Protein AF-W1VMH7-F1 (afdb_monomer_lite)

Organism: NCBI:txid1403939

Radius of gyration: 24.4 Å; chains: 1; bounding box: 58×30×91 Å

Sequence (170 aa):
MSQHSVSGNLIGDSINATEQCMMPISVDASPDQWPAGVPALAHVPGSAPAPTTLAELTTMAVGGPVGEYVEATSESELIDAVRQADEAGRPLLVVGGGSNILAADAGFDGLVLRDARQEVSLLADDRCGGVEISATAGTTWDDLVRQAVACEWGGFETLSGIPGTVGAAP

InterPro domains:
  IPR003170 UDP-N-acetylenolpyruvoylglucosamine reductase [MF_00037] (1-170)
  IPR003170 UDP-N-acetylenolpyruvoylglucosamine reductase [PTHR21071] (52-170)
  IPR006094 FAD linked oxidase, N-terminal [PF01565] (69-170)
  IPR016166 FAD-binding domain, PCMH-type [PS51387] (62-170)
  IPR016167 FAD-binding, type PCMH, subdomain 1 [G3DSA:3.30.43.10] (50-116)
  IPR016169 FAD-binding, type PCMH, subdomain 2 [G3DSA:3.30.465.10] (122-170)
  IPR036318 FAD-binding, type PCMH-like superfamily [SSF56176] (54-170)

Structure (mmCIF, N/CA/C/O backbone):
data_AF-W1VMH7-F1
#
_entry.id   AF-W1VMH7-F1
#
loop_
_atom_site.group_PDB
_atom_site.id
_atom_site.type_symbol
_atom_site.label_atom_id
_atom_site.label_alt_id
_atom_site.label_comp_id
_atom_site.label_asym_id
_atom_site.label_entity_id
_atom_site.label_seq_id
_atom_site.pdbx_PDB_ins_code
_atom_site.Cartn_x
_atom_site.Cartn_y
_atom_site.Cartn_z
_atom_site.occupancy
_atom_site.B_iso_or_equiv
_atom_site.auth_seq_id
_atom_site.auth_comp_id
_atom_site.auth_asym_id
_atom_site.auth_atom_id
_atom_site.pdbx_PDB_model_num
ATOM 1 N N . MET A 1 1 ? 43.205 8.395 -70.819 1.00 42.94 1 MET A N 1
ATOM 2 C CA . MET A 1 1 ? 42.891 9.246 -69.654 1.00 42.94 1 MET A CA 1
ATOM 3 C C . MET A 1 1 ? 41.403 9.540 -69.663 1.00 42.94 1 MET A C 1
ATOM 5 O O . MET A 1 1 ? 40.979 10.315 -70.501 1.00 42.94 1 MET A O 1
ATOM 9 N N . SER A 1 2 ? 40.629 8.867 -68.814 1.00 36.97 2 SER A N 1
ATOM 10 C CA . SER A 1 2 ? 39.436 9.410 -68.144 1.00 36.97 2 SER A CA 1
ATOM 11 C C . SER A 1 2 ? 38.860 8.274 -67.296 1.00 36.97 2 SER A C 1
ATOM 13 O O . SER A 1 2 ? 38.280 7.334 -67.834 1.00 36.97 2 SER A O 1
ATOM 15 N N . GLN A 1 3 ? 39.132 8.290 -65.990 1.00 39.94 3 GLN A N 1
ATOM 16 C CA . GLN A 1 3 ? 38.468 7.399 -65.042 1.00 39.94 3 GLN A CA 1
ATOM 17 C C . GLN A 1 3 ? 37.218 8.119 -64.534 1.00 39.94 3 GLN A C 1
ATOM 19 O O . GLN A 1 3 ? 37.307 9.223 -64.002 1.00 39.94 3 GLN A O 1
ATOM 24 N N . HIS A 1 4 ? 36.060 7.492 -64.731 1.00 41.69 4 HIS A N 1
ATOM 25 C CA . HIS A 1 4 ? 34.832 7.803 -64.011 1.00 41.69 4 HIS A CA 1
ATOM 26 C C . HIS A 1 4 ? 35.008 7.369 -62.553 1.00 41.69 4 HIS A C 1
ATOM 28 O O . HIS A 1 4 ? 35.142 6.178 -62.284 1.00 41.69 4 HIS A O 1
ATOM 34 N N . SER A 1 5 ? 34.985 8.323 -61.625 1.00 38.38 5 SER A N 1
ATOM 35 C CA . SER A 1 5 ? 34.771 8.053 -60.205 1.00 38.38 5 SER A CA 1
ATOM 36 C C . SER A 1 5 ? 33.416 8.636 -59.828 1.00 38.38 5 SER A C 1
ATOM 38 O O . SER A 1 5 ? 33.255 9.852 -59.739 1.00 38.38 5 SER A O 1
ATOM 40 N N . VAL A 1 6 ? 32.422 7.762 -59.679 1.00 44.19 6 VAL A N 1
ATOM 41 C CA . VAL A 1 6 ? 31.152 8.088 -59.028 1.00 44.19 6 VAL A CA 1
ATOM 42 C C . VAL A 1 6 ? 31.371 7.805 -57.547 1.00 44.19 6 VAL A C 1
ATOM 44 O O . VAL A 1 6 ? 31.312 6.658 -57.111 1.00 44.19 6 VAL A O 1
ATOM 47 N N . SER A 1 7 ? 31.708 8.847 -56.789 1.00 42.31 7 SER A N 1
ATOM 48 C CA . SER A 1 7 ? 31.820 8.760 -55.335 1.00 42.31 7 SER A CA 1
ATOM 49 C C . SER A 1 7 ? 30.410 8.745 -54.751 1.00 42.31 7 SER A C 1
ATOM 51 O O . SER A 1 7 ? 29.661 9.710 -54.899 1.00 42.31 7 SER A O 1
ATOM 53 N N . GLY A 1 8 ? 30.039 7.615 -54.150 1.00 41.06 8 GLY A N 1
ATOM 54 C CA . GLY A 1 8 ? 28.757 7.410 -53.487 1.00 41.06 8 GLY A CA 1
ATOM 55 C C . GLY A 1 8 ? 28.566 8.380 -52.324 1.00 41.06 8 GLY A C 1
ATOM 56 O O . GLY A 1 8 ? 29.462 8.587 -51.508 1.00 41.06 8 GLY A O 1
ATOM 57 N N . ASN A 1 9 ? 27.379 8.973 -52.273 1.00 42.41 9 ASN A N 1
ATOM 58 C CA . ASN A 1 9 ? 26.931 9.841 -51.200 1.00 42.41 9 ASN A CA 1
ATOM 59 C C . ASN A 1 9 ? 26.499 8.953 -50.017 1.00 42.41 9 ASN A C 1
ATOM 61 O O . ASN A 1 9 ? 25.394 8.414 -50.023 1.00 42.41 9 ASN A O 1
ATOM 65 N N . LEU A 1 10 ? 27.380 8.739 -49.035 1.00 46.00 10 LEU A N 1
ATOM 66 C CA . LEU A 1 10 ? 27.015 8.144 -47.746 1.00 46.00 10 LEU A CA 1
ATOM 67 C C . LEU A 1 10 ? 26.513 9.266 -46.833 1.00 46.00 10 LEU A C 1
ATOM 69 O O . LEU A 1 10 ? 27.278 9.843 -46.067 1.00 46.00 10 LEU A O 1
ATOM 73 N N . ILE A 1 11 ? 25.226 9.591 -46.942 1.00 48.06 11 ILE A N 1
ATOM 74 C CA . ILE A 1 11 ? 24.523 10.363 -45.914 1.00 48.06 11 ILE A CA 1
ATOM 75 C C . ILE A 1 11 ? 24.174 9.365 -44.806 1.00 48.06 11 ILE A C 1
ATOM 77 O O . ILE A 1 11 ? 23.123 8.732 -44.826 1.00 48.06 11 ILE A O 1
ATOM 81 N N . GLY A 1 12 ? 25.124 9.141 -43.904 1.00 51.16 12 GLY A N 1
ATOM 82 C CA . GLY A 1 12 ? 24.857 8.596 -42.582 1.00 51.16 12 GLY A CA 1
ATOM 83 C C . GLY A 1 12 ? 25.005 9.750 -41.609 1.00 51.16 12 GLY A C 1
ATOM 84 O O . GLY A 1 12 ? 26.130 10.062 -41.223 1.00 51.16 12 GLY A O 1
ATOM 85 N N . ASP A 1 13 ? 23.904 10.422 -41.278 1.00 53.72 13 ASP A N 1
ATOM 86 C CA . ASP A 1 13 ? 23.911 11.430 -40.222 1.00 53.72 13 ASP A CA 1
ATOM 87 C C . ASP A 1 13 ? 24.304 10.728 -38.918 1.00 53.72 13 ASP A C 1
ATOM 89 O O . ASP A 1 13 ? 23.568 9.909 -38.366 1.00 53.72 13 ASP A O 1
ATOM 93 N N . SER A 1 14 ? 25.535 10.977 -38.477 1.00 62.62 14 SER A N 1
ATOM 94 C CA . SER A 1 14 ? 26.055 10.443 -37.228 1.00 62.62 14 SER A CA 1
ATOM 95 C C . SER A 1 14 ? 25.328 11.150 -36.088 1.00 62.62 14 SER A C 1
ATOM 97 O O . SER A 1 14 ? 25.649 12.296 -35.781 1.00 62.62 14 SER A O 1
ATOM 99 N N . ILE A 1 15 ? 24.358 10.468 -35.477 1.00 69.69 15 ILE A N 1
ATOM 100 C CA . ILE A 1 15 ? 23.754 10.869 -34.198 1.00 69.69 15 ILE A CA 1
ATOM 101 C C . ILE A 1 15 ? 24.866 11.250 -33.219 1.00 69.69 15 ILE A C 1
ATOM 103 O O . ILE A 1 15 ? 25.827 10.496 -33.030 1.00 69.69 15 ILE A O 1
ATOM 107 N N . ASN A 1 16 ? 24.778 12.456 -32.661 1.00 80.44 16 ASN A N 1
ATOM 108 C CA . ASN A 1 16 ? 25.806 12.960 -31.759 1.00 80.44 16 ASN A CA 1
ATOM 109 C C . ASN A 1 16 ? 25.640 12.358 -30.350 1.00 80.44 16 ASN A C 1
ATOM 111 O O . ASN A 1 16 ? 24.593 11.812 -30.006 1.00 80.44 16 ASN A O 1
ATOM 115 N N . ALA A 1 17 ? 26.681 12.461 -29.519 1.00 72.62 17 ALA A N 1
ATOM 116 C CA . ALA A 1 17 ? 26.696 11.846 -28.188 1.00 72.62 17 ALA A CA 1
ATOM 117 C C . ALA A 1 17 ? 25.523 12.296 -27.291 1.00 72.62 17 ALA A C 1
ATOM 119 O O . ALA A 1 17 ? 25.023 11.508 -26.494 1.00 72.62 17 ALA A O 1
ATOM 120 N N . THR A 1 18 ? 25.050 13.537 -27.447 1.00 74.38 18 THR A N 1
ATOM 121 C CA . THR A 1 18 ? 23.902 14.065 -26.697 1.00 74.38 18 THR A CA 1
ATOM 122 C C . THR A 1 18 ? 22.596 13.408 -27.144 1.00 74.38 18 THR A C 1
ATOM 124 O O . THR A 1 18 ? 21.794 13.012 -26.304 1.00 74.38 18 THR A O 1
ATOM 127 N N . GLU A 1 19 ? 22.396 13.233 -28.452 1.00 76.31 19 GLU A N 1
ATOM 128 C CA . GLU A 1 19 ? 21.238 12.515 -29.007 1.00 76.31 19 GLU A CA 1
ATOM 129 C C . GLU A 1 19 ? 21.235 11.039 -28.605 1.00 76.31 19 GLU A C 1
ATOM 131 O O . GLU A 1 19 ? 20.178 10.472 -28.354 1.00 76.31 19 GLU A O 1
ATOM 136 N N . GLN A 1 20 ? 22.413 10.424 -28.482 1.00 76.69 20 GLN A N 1
ATOM 137 C CA . GLN A 1 20 ? 22.542 9.055 -27.983 1.00 76.69 20 GLN A CA 1
ATOM 138 C C . GLN A 1 20 ? 22.217 8.913 -26.500 1.00 76.69 20 GLN A C 1
ATOM 140 O O . GLN A 1 20 ? 21.617 7.905 -26.135 1.00 76.69 20 GLN A O 1
ATOM 145 N N . CYS A 1 21 ? 22.566 9.894 -25.662 1.00 83.06 21 CYS A N 1
ATOM 146 C CA . CYS A 1 21 ? 22.171 9.865 -24.254 1.00 83.06 21 CYS A CA 1
ATOM 147 C C . CYS A 1 21 ? 20.655 10.002 -24.087 1.00 83.06 21 CYS A C 1
ATOM 149 O O . CYS A 1 21 ? 20.076 9.254 -23.316 1.00 83.06 21 CYS A O 1
ATOM 151 N N . MET A 1 22 ? 20.001 10.887 -24.846 1.00 82.06 22 MET A N 1
ATOM 152 C CA . MET A 1 22 ? 18.558 11.148 -24.715 1.00 82.06 22 MET A CA 1
ATOM 153 C C . MET A 1 22 ? 17.650 10.032 -25.255 1.00 82.06 22 MET A C 1
ATOM 155 O O . MET A 1 22 ? 16.429 10.164 -25.193 1.00 82.06 22 MET A O 1
ATOM 159 N N . MET A 1 23 ? 18.204 8.960 -25.830 1.00 85.81 23 MET A N 1
ATOM 160 C CA . MET A 1 23 ? 17.383 7.824 -26.243 1.00 85.81 23 MET A CA 1
ATOM 161 C C . MET A 1 23 ? 16.923 7.023 -25.018 1.00 85.81 23 MET A C 1
ATOM 163 O O . MET A 1 23 ? 17.768 6.716 -24.172 1.00 85.81 23 MET A O 1
ATOM 167 N N . PRO A 1 24 ? 15.640 6.623 -24.961 1.00 86.12 24 PRO A N 1
ATOM 168 C CA . PRO A 1 24 ? 15.137 5.797 -23.877 1.00 86.12 24 PRO A CA 1
ATOM 169 C C . PRO A 1 24 ? 15.789 4.411 -23.898 1.00 86.12 24 PRO A C 1
ATOM 171 O O . PRO A 1 24 ? 16.170 3.878 -24.952 1.00 86.12 24 PRO A O 1
ATOM 174 N N . ILE A 1 25 ? 15.931 3.848 -22.707 1.00 86.38 25 ILE A N 1
ATOM 175 C CA . ILE A 1 25 ? 16.271 2.453 -22.455 1.00 86.38 25 ILE A CA 1
ATOM 176 C C . ILE A 1 25 ? 14.992 1.616 -22.472 1.00 86.38 25 ILE A C 1
ATOM 178 O O . ILE A 1 25 ? 15.024 0.497 -22.978 1.00 86.38 25 ILE A O 1
ATOM 182 N N . SER A 1 26 ? 13.890 2.153 -21.939 1.00 89.81 26 SER A N 1
ATOM 183 C CA . SER A 1 26 ? 12.688 1.364 -21.683 1.00 89.81 26 SER A CA 1
ATOM 184 C C . SER A 1 26 ? 12.009 0.886 -22.960 1.00 89.81 26 SER A C 1
ATOM 186 O O . SER A 1 26 ? 11.940 1.596 -23.968 1.00 89.81 26 SER A O 1
ATOM 188 N N . VAL A 1 27 ? 11.407 -0.296 -22.867 1.00 89.62 27 VAL A N 1
ATOM 189 C CA . VAL A 1 27 ? 10.391 -0.752 -23.817 1.00 89.62 27 VAL A CA 1
ATOM 190 C C . VAL A 1 27 ? 8.996 -0.517 -23.236 1.00 89.62 27 VAL A C 1
ATOM 192 O O . VAL A 1 27 ? 8.746 -0.762 -22.053 1.00 89.62 27 VAL A O 1
ATOM 195 N N . ASP A 1 28 ? 8.072 -0.049 -24.075 1.00 85.06 28 ASP A N 1
ATOM 196 C CA . ASP A 1 28 ? 6.668 0.095 -23.689 1.00 85.06 28 ASP A CA 1
ATOM 197 C C . ASP A 1 28 ? 6.028 -1.295 -23.582 1.00 85.06 28 ASP A C 1
ATOM 199 O O . ASP A 1 28 ? 5.709 -1.922 -24.596 1.00 85.06 28 ASP A O 1
ATOM 203 N N . ALA A 1 29 ? 5.838 -1.772 -22.351 1.00 86.81 29 ALA A N 1
ATOM 204 C CA . ALA A 1 29 ? 5.230 -3.066 -22.066 1.00 86.81 29 ALA A CA 1
ATOM 205 C C . ALA A 1 29 ? 3.894 -2.904 -21.332 1.00 86.81 29 ALA A C 1
ATOM 207 O O . ALA A 1 29 ? 3.809 -2.267 -20.279 1.00 86.81 29 ALA A O 1
ATOM 208 N N . SER A 1 30 ? 2.838 -3.512 -21.871 1.00 88.62 30 SER A N 1
ATOM 209 C CA . SER A 1 30 ? 1.524 -3.531 -21.223 1.00 88.62 30 SER A CA 1
ATOM 210 C C . SER A 1 30 ? 1.455 -4.603 -20.118 1.00 88.62 30 SER A C 1
ATOM 212 O O . SER A 1 30 ? 2.185 -5.593 -20.184 1.00 88.62 30 SER A O 1
ATOM 214 N N . PRO A 1 31 ? 0.583 -4.462 -19.095 1.00 86.94 31 PRO A N 1
ATOM 215 C CA . PRO A 1 31 ? 0.527 -5.404 -17.967 1.00 86.94 31 PRO A CA 1
ATOM 216 C C . PRO A 1 31 ? 0.286 -6.878 -18.330 1.00 86.94 31 PRO A C 1
ATOM 218 O O . PRO A 1 31 ? 0.701 -7.777 -17.603 1.00 86.94 31 PRO A O 1
ATOM 221 N N . ASP A 1 32 ? -0.361 -7.156 -19.461 1.00 90.69 32 ASP A N 1
ATOM 222 C CA . ASP A 1 32 ? -0.567 -8.509 -19.995 1.00 90.69 32 ASP A CA 1
ATOM 223 C C . ASP A 1 32 ? 0.713 -9.160 -20.545 1.00 90.69 32 ASP A C 1
ATOM 225 O O . ASP A 1 32 ? 0.758 -10.378 -20.719 1.00 90.69 32 ASP A O 1
ATOM 229 N N . GLN A 1 33 ? 1.756 -8.367 -20.788 1.00 90.19 33 GLN A N 1
ATOM 230 C CA . GLN A 1 33 ? 3.066 -8.821 -21.260 1.00 90.19 33 GLN A CA 1
ATOM 231 C C . GLN A 1 33 ? 4.036 -9.094 -20.109 1.00 90.19 33 GLN A C 1
ATOM 233 O O . GLN A 1 33 ? 5.134 -9.609 -20.330 1.00 90.19 33 GLN A O 1
ATOM 238 N N . TRP A 1 34 ? 3.650 -8.758 -18.877 1.00 93.31 34 TRP A N 1
ATOM 239 C CA . TRP A 1 34 ? 4.485 -8.989 -17.710 1.00 93.31 34 TRP A CA 1
ATOM 240 C C . TRP A 1 34 ? 4.678 -10.495 -17.471 1.00 93.31 34 TRP A C 1
ATOM 242 O O . TRP A 1 34 ? 3.738 -11.274 -17.670 1.00 93.31 34 TRP A O 1
ATOM 252 N N . PRO A 1 35 ? 5.860 -10.933 -16.986 1.00 90.50 35 PRO A N 1
ATOM 253 C CA . PRO A 1 35 ? 6.075 -12.313 -16.547 1.00 90.50 35 PRO A CA 1
ATOM 254 C C . PRO A 1 35 ? 4.989 -12.767 -15.566 1.00 90.50 35 PRO A C 1
ATOM 256 O O . PRO A 1 35 ? 4.353 -11.930 -14.936 1.00 90.50 35 PRO A O 1
ATOM 259 N N . ALA A 1 36 ? 4.759 -14.069 -15.390 1.00 89.25 36 ALA A N 1
ATOM 260 C CA . ALA A 1 36 ? 3.790 -14.536 -14.392 1.00 89.25 36 ALA A CA 1
ATOM 261 C C . ALA A 1 36 ? 4.193 -14.081 -12.976 1.00 89.25 36 ALA A C 1
ATOM 263 O O . ALA A 1 36 ? 5.361 -14.193 -12.611 1.00 89.25 36 ALA A O 1
ATOM 264 N N . GLY A 1 37 ? 3.231 -13.571 -12.203 1.00 83.69 37 GLY A N 1
ATOM 265 C CA . GLY A 1 37 ? 3.482 -13.078 -10.848 1.00 83.69 37 GLY A CA 1
ATOM 266 C C . GLY A 1 37 ? 3.343 -14.136 -9.765 1.00 83.69 37 GLY A C 1
ATOM 267 O O . GLY A 1 37 ? 2.773 -15.212 -9.978 1.00 83.69 37 GLY A O 1
ATOM 268 N N . VAL A 1 38 ? 3.854 -13.804 -8.585 1.00 83.94 38 VAL A N 1
ATOM 269 C CA . VAL A 1 38 ? 3.726 -14.615 -7.376 1.00 83.94 38 VAL A CA 1
ATOM 270 C C . VAL A 1 38 ? 2.437 -14.228 -6.644 1.00 83.94 38 VAL A C 1
ATOM 272 O O . VAL A 1 38 ? 2.262 -13.061 -6.291 1.00 83.94 38 VAL A O 1
ATOM 275 N N . PRO A 1 39 ? 1.519 -15.177 -6.380 1.00 79.38 39 PRO A N 1
ATOM 276 C CA . PRO A 1 39 ? 0.301 -14.877 -5.637 1.00 79.38 39 PRO A CA 1
ATOM 277 C C . PRO A 1 39 ? 0.603 -14.321 -4.242 1.00 79.38 39 PRO A C 1
ATOM 279 O O . PRO A 1 39 ? 1.400 -14.894 -3.494 1.00 79.38 39 PRO A O 1
ATOM 282 N N . ALA A 1 40 ? -0.081 -13.239 -3.868 1.00 77.12 40 ALA A N 1
ATOM 283 C CA . ALA A 1 40 ? -0.036 -12.722 -2.508 1.00 77.12 40 ALA A CA 1
ATOM 284 C C . ALA A 1 40 ? -0.600 -13.760 -1.523 1.00 77.12 40 ALA A C 1
ATOM 286 O O . ALA A 1 40 ? -1.642 -14.368 -1.767 1.00 77.12 40 ALA A O 1
ATOM 287 N N . LEU A 1 41 ? 0.094 -13.956 -0.399 1.00 80.38 41 LEU A N 1
ATOM 288 C CA . LEU A 1 41 ? -0.327 -14.891 0.653 1.00 80.38 41 LEU A CA 1
ATOM 289 C C . LEU A 1 41 ? -1.257 -14.248 1.693 1.00 80.38 41 LEU A C 1
ATOM 291 O O . LEU A 1 41 ? -1.946 -14.962 2.414 1.00 80.38 41 LEU A O 1
ATOM 295 N N . ALA A 1 42 ? -1.261 -12.918 1.773 1.00 86.69 42 ALA A N 1
ATOM 296 C CA . ALA A 1 42 ? -2.138 -12.133 2.636 1.00 86.69 42 ALA A CA 1
ATOM 297 C C . ALA A 1 42 ? -3.257 -11.467 1.814 1.00 86.69 42 ALA A C 1
ATOM 299 O O . ALA A 1 42 ? -3.250 -11.514 0.583 1.00 86.69 42 ALA A O 1
ATOM 300 N N . HIS A 1 43 ? -4.202 -10.820 2.501 1.00 90.56 43 HIS A N 1
ATOM 301 C CA . HIS A 1 43 ? -5.312 -10.076 1.906 1.00 90.56 43 HIS A CA 1
ATOM 302 C C . HIS A 1 43 ? -4.846 -9.143 0.777 1.00 90.56 43 HIS A C 1
ATOM 304 O O . HIS A 1 43 ? -3.809 -8.479 0.894 1.00 90.56 43 HIS A O 1
ATOM 310 N N . VAL A 1 44 ? -5.635 -9.059 -0.293 1.00 89.94 44 VAL A N 1
ATOM 311 C CA . VAL A 1 44 ? -5.375 -8.190 -1.448 1.00 89.94 44 VAL A CA 1
ATOM 312 C C . VAL A 1 44 ? -6.244 -6.936 -1.323 1.00 89.94 44 VAL A C 1
ATOM 314 O O . VAL A 1 44 ? -7.452 -7.096 -1.138 1.00 89.94 44 VAL A O 1
ATOM 317 N N . PRO A 1 45 ? -5.682 -5.717 -1.434 1.00 90.88 45 PRO A N 1
ATOM 318 C CA . PRO A 1 45 ? -6.477 -4.496 -1.386 1.00 90.88 45 PRO A CA 1
ATOM 319 C C . PRO A 1 45 ? -7.635 -4.503 -2.390 1.00 90.88 45 PRO A C 1
ATOM 321 O O . PRO A 1 45 ? -7.489 -4.992 -3.513 1.00 90.88 45 PRO A O 1
ATOM 324 N N . GLY A 1 46 ? -8.791 -3.983 -1.988 1.00 89.50 46 GLY A N 1
ATOM 325 C CA . GLY A 1 46 ? -10.013 -3.939 -2.792 1.00 89.50 46 GLY A CA 1
ATOM 326 C C . GLY A 1 46 ? -10.766 -5.270 -2.887 1.00 89.50 46 GLY A C 1
ATOM 327 O O . GLY A 1 46 ? -11.800 -5.338 -3.559 1.00 89.50 46 GLY A O 1
ATOM 328 N N . SER A 1 47 ? -10.287 -6.335 -2.232 1.00 89.44 47 SER A N 1
ATOM 329 C CA . SER A 1 47 ? -10.994 -7.617 -2.182 1.00 89.44 47 SER A CA 1
ATOM 330 C C . SER A 1 47 ? -12.038 -7.645 -1.059 1.00 89.44 47 SER A C 1
ATOM 332 O O . SER A 1 47 ? -11.842 -7.094 0.020 1.00 89.44 47 SER A O 1
ATOM 334 N N . ALA A 1 48 ? -13.181 -8.285 -1.316 1.00 87.56 48 ALA A N 1
ATOM 335 C CA . ALA A 1 48 ? -14.254 -8.448 -0.337 1.00 87.56 48 ALA A CA 1
ATOM 336 C C . ALA A 1 48 ? -14.376 -9.920 0.109 1.00 87.56 48 ALA A C 1
ATOM 338 O O . ALA A 1 48 ? -14.213 -10.814 -0.727 1.00 87.56 48 ALA A O 1
ATOM 339 N N . PRO A 1 49 ? -14.746 -10.194 1.376 1.00 92.06 49 PRO A N 1
ATOM 340 C CA . PRO A 1 49 ? -15.029 -9.227 2.443 1.00 92.06 49 PRO A CA 1
ATOM 341 C C . PRO A 1 49 ? -13.759 -8.573 3.011 1.00 92.06 49 PRO A C 1
ATOM 343 O O . PRO A 1 49 ? -12.665 -9.112 2.871 1.00 92.06 49 PRO A O 1
ATOM 346 N N . ALA A 1 50 ? -13.930 -7.421 3.667 1.00 93.62 50 ALA A N 1
ATOM 347 C CA . ALA A 1 50 ? -12.850 -6.775 4.408 1.00 93.62 50 ALA A CA 1
ATOM 348 C C . ALA A 1 50 ? -12.313 -7.714 5.510 1.00 93.62 50 ALA A C 1
ATOM 350 O O . ALA A 1 50 ? -13.100 -8.464 6.103 1.00 93.62 50 ALA A O 1
ATOM 351 N N . PRO A 1 51 ? -11.003 -7.672 5.798 1.00 96.06 51 PRO A N 1
ATOM 352 C CA . PRO A 1 51 ? -10.379 -8.527 6.790 1.00 96.06 51 PRO A CA 1
ATOM 353 C C . PRO A 1 51 ? -10.904 -8.192 8.184 1.00 96.06 51 PRO A C 1
ATOM 355 O O . PRO A 1 51 ? -11.118 -7.036 8.546 1.00 96.06 51 PRO A O 1
ATOM 358 N N . THR A 1 52 ? -11.088 -9.235 8.977 1.00 97.06 52 THR A N 1
ATOM 359 C CA . THR A 1 52 ? -11.571 -9.155 10.359 1.00 97.06 52 THR A CA 1
ATOM 360 C C . THR A 1 52 ? -10.468 -9.447 11.374 1.00 97.06 52 THR A C 1
ATOM 362 O O . THR A 1 52 ? -10.624 -9.162 12.562 1.00 97.06 52 THR A O 1
ATOM 365 N N . THR A 1 53 ? -9.337 -9.989 10.917 1.00 98.12 53 THR A N 1
ATOM 366 C CA . THR A 1 53 ? -8.197 -10.391 11.746 1.00 98.12 53 THR A CA 1
ATOM 367 C C . THR A 1 53 ? -6.859 -9.977 11.135 1.00 98.12 53 THR A C 1
ATOM 369 O O . THR A 1 53 ? -6.713 -9.841 9.921 1.00 98.12 53 THR A O 1
ATOM 372 N N . LEU A 1 54 ? -5.839 -9.828 11.983 1.00 98.00 54 LEU A N 1
ATOM 373 C CA . LEU A 1 54 ? -4.458 -9.621 11.543 1.00 98.00 54 LEU A CA 1
ATOM 374 C C . LEU A 1 54 ? -3.892 -10.869 10.846 1.00 98.00 54 LEU A C 1
ATOM 376 O O . LEU A 1 54 ? -3.003 -10.743 10.007 1.00 98.00 54 LEU A O 1
ATOM 380 N N . ALA A 1 55 ? -4.430 -12.060 11.127 1.00 97.44 55 ALA A N 1
ATOM 381 C CA . ALA A 1 55 ? -4.072 -13.283 10.413 1.00 97.44 55 ALA A CA 1
ATOM 382 C C . ALA A 1 55 ? -4.373 -13.186 8.907 1.00 97.44 55 ALA A C 1
ATOM 384 O O . ALA A 1 55 ? -3.561 -13.612 8.095 1.00 97.44 55 ALA A O 1
ATOM 385 N N . GLU A 1 56 ? -5.488 -12.565 8.515 1.00 96.69 56 GLU A N 1
ATOM 386 C CA . GLU A 1 56 ? -5.816 -12.335 7.099 1.00 96.69 56 GLU A CA 1
ATOM 387 C C . GLU A 1 56 ? -4.876 -11.311 6.442 1.00 96.69 56 GLU A C 1
ATOM 389 O O . GLU A 1 56 ? -4.659 -11.340 5.233 1.00 96.69 56 GLU A O 1
ATOM 394 N N . LEU A 1 57 ? -4.297 -10.409 7.238 1.00 96.38 57 LEU A N 1
ATOM 395 C CA . LEU A 1 57 ? -3.428 -9.322 6.784 1.00 96.38 57 LEU A CA 1
ATOM 396 C C . LEU A 1 57 ? -1.932 -9.668 6.796 1.00 96.38 57 LEU A C 1
ATOM 398 O O . LEU A 1 57 ? -1.133 -8.847 6.350 1.00 96.38 57 LEU A O 1
ATOM 402 N N . THR A 1 58 ? -1.530 -10.839 7.297 1.00 95.31 58 THR A N 1
ATOM 403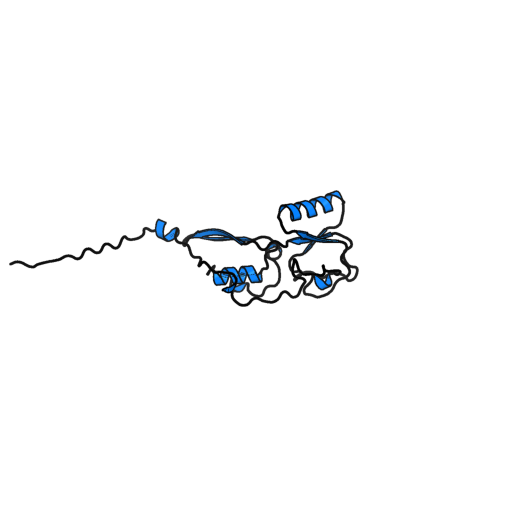 C CA . THR A 1 58 ? -0.116 -11.221 7.448 1.00 95.31 58 THR A CA 1
ATOM 404 C C . THR A 1 58 ? 0.194 -12.547 6.770 1.00 95.31 58 THR A C 1
ATOM 406 O O . THR A 1 58 ? -0.613 -13.472 6.766 1.00 95.31 58 THR A O 1
ATOM 409 N N . THR A 1 59 ? 1.404 -12.692 6.224 1.00 93.75 59 THR A N 1
ATOM 410 C CA . THR A 1 59 ? 1.795 -13.942 5.545 1.00 93.75 59 THR A CA 1
ATOM 411 C C . THR A 1 59 ? 2.042 -15.097 6.516 1.00 93.75 59 THR A C 1
ATOM 413 O O . THR A 1 59 ? 2.070 -16.251 6.100 1.00 93.75 59 THR A O 1
ATOM 416 N N . MET A 1 60 ? 2.240 -14.802 7.805 1.00 94.75 60 MET A N 1
ATOM 417 C CA . MET A 1 60 ? 2.342 -15.816 8.859 1.00 94.75 60 MET A CA 1
ATOM 418 C C . MET A 1 60 ? 0.977 -16.398 9.247 1.00 94.75 60 MET A C 1
ATOM 420 O O . MET A 1 60 ? 0.946 -17.414 9.937 1.00 94.75 60 MET A O 1
ATOM 424 N N . ALA A 1 61 ? -0.127 -15.782 8.806 1.00 95.56 61 ALA A N 1
ATOM 425 C CA . ALA A 1 61 ? -1.494 -16.207 9.098 1.00 95.56 61 ALA A CA 1
ATOM 426 C C . ALA A 1 61 ? -1.792 -16.341 10.605 1.00 95.56 61 ALA A C 1
ATOM 428 O O . ALA A 1 61 ? -2.517 -17.238 11.036 1.00 95.56 61 ALA A O 1
ATOM 429 N N . VAL A 1 62 ? -1.225 -15.438 11.410 1.00 96.00 62 VAL A N 1
ATOM 430 C CA . VAL A 1 62 ? -1.443 -15.350 12.862 1.00 96.00 62 VAL A CA 1
ATOM 431 C C . VAL A 1 62 ? -1.858 -13.938 13.256 1.00 96.00 62 VAL A C 1
ATOM 433 O O . VAL A 1 62 ? -1.538 -12.973 12.564 1.00 96.00 62 VAL A O 1
ATOM 436 N N . GLY A 1 63 ? -2.546 -13.817 14.389 1.00 97.56 63 GLY A N 1
ATOM 437 C CA . GLY A 1 63 ? -2.974 -12.539 14.941 1.00 97.56 63 GLY A CA 1
ATOM 438 C C . GLY A 1 63 ? -4.486 -12.415 15.092 1.00 97.56 63 GLY A C 1
ATOM 439 O O . GLY A 1 63 ? -5.269 -12.968 14.319 1.00 97.56 63 GLY A O 1
ATOM 440 N N . GLY A 1 64 ? -4.879 -11.675 16.125 1.00 98.06 64 GLY A N 1
ATOM 441 C CA . GLY A 1 64 ? -6.264 -11.532 16.557 1.00 98.06 64 GLY A CA 1
ATOM 442 C C . GLY A 1 64 ? -7.091 -10.525 15.754 1.00 98.06 64 GLY A C 1
ATOM 443 O O . GLY A 1 64 ? -6.694 -10.114 14.662 1.00 98.06 64 GLY A O 1
ATOM 444 N N . PRO A 1 65 ? -8.247 -10.111 16.300 1.00 98.38 65 PRO A N 1
ATOM 445 C CA . PRO A 1 65 ? -9.170 -9.190 15.645 1.00 98.38 65 PRO A CA 1
ATOM 446 C C . PRO A 1 65 ? -8.546 -7.839 15.281 1.00 98.38 65 PRO A C 1
ATOM 448 O O . PRO A 1 65 ? -7.672 -7.329 15.985 1.00 98.38 65 PRO A O 1
ATOM 451 N N . VAL A 1 66 ? -9.043 -7.245 14.201 1.00 97.50 66 VAL A N 1
ATOM 452 C CA . VAL A 1 66 ? -8.750 -5.863 13.801 1.00 97.50 66 VAL A CA 1
ATOM 453 C C . VAL A 1 66 ? -9.903 -4.964 14.243 1.00 97.50 66 VAL A C 1
ATOM 455 O O . VAL A 1 66 ? -11.061 -5.326 14.052 1.00 97.50 66 VAL A O 1
ATOM 458 N N . GLY A 1 67 ? -9.589 -3.808 14.835 1.00 96.44 67 GLY A N 1
ATOM 459 C CA . GLY A 1 67 ? -10.578 -2.802 15.229 1.00 96.44 67 GLY A CA 1
ATOM 460 C C . GLY A 1 67 ? -11.252 -2.147 14.021 1.00 96.44 67 GLY A C 1
ATOM 461 O O . GLY A 1 67 ? -12.375 -2.491 13.660 1.00 96.44 67 GLY A O 1
ATOM 462 N N . GLU A 1 68 ? -10.563 -1.199 13.390 1.00 96.69 68 GLU A N 1
ATOM 463 C CA . GLU A 1 68 ? -10.995 -0.568 12.139 1.00 96.69 68 GLU A CA 1
ATOM 464 C C . GLU A 1 68 ? -9.978 -0.863 11.039 1.00 96.69 68 GLU A C 1
ATOM 466 O O . GLU A 1 68 ? -8.775 -0.813 11.283 1.00 96.69 68 GLU A O 1
ATOM 471 N N . TYR A 1 69 ? -10.455 -1.154 9.831 1.00 97.69 69 TYR A N 1
ATOM 472 C CA . TYR A 1 69 ? -9.613 -1.367 8.660 1.00 97.69 69 TYR A CA 1
ATOM 473 C C . TYR A 1 69 ? -9.966 -0.359 7.570 1.00 97.69 69 TYR A C 1
ATOM 475 O O . TYR A 1 69 ? -11.133 -0.242 7.193 1.00 97.69 69 TYR A O 1
ATOM 483 N N . VAL A 1 70 ? -8.959 0.353 7.068 1.00 97.38 70 VAL A N 1
ATOM 484 C CA . VAL A 1 70 ? -9.102 1.333 5.988 1.00 97.38 70 VAL A CA 1
ATOM 485 C C . VAL A 1 70 ? -8.063 1.071 4.910 1.00 97.38 70 VAL A C 1
ATOM 487 O O . VAL A 1 70 ? -6.873 0.902 5.184 1.00 97.38 70 VAL A O 1
ATOM 490 N N . GLU A 1 71 ? -8.527 1.110 3.669 1.00 97.50 71 GLU A N 1
ATOM 491 C CA . GLU A 1 71 ? -7.695 1.145 2.477 1.00 97.50 71 GLU A CA 1
ATOM 492 C C . GLU A 1 71 ? -7.724 2.558 1.900 1.00 97.50 71 GLU A C 1
ATOM 494 O O . GLU A 1 71 ? -8.785 3.062 1.537 1.00 97.50 71 GLU A O 1
ATOM 499 N N . ALA A 1 72 ? -6.564 3.204 1.831 1.00 97.88 72 ALA A N 1
ATOM 500 C CA . ALA A 1 72 ? -6.415 4.497 1.185 1.00 97.88 72 ALA A CA 1
ATOM 501 C C . ALA A 1 72 ? -6.112 4.300 -0.302 1.00 97.88 72 ALA A C 1
ATOM 503 O O . ALA A 1 72 ? -5.108 3.688 -0.668 1.00 97.88 72 ALA A O 1
ATOM 504 N N . THR A 1 73 ? -6.965 4.848 -1.158 1.00 97.12 73 THR A N 1
ATOM 505 C CA . THR A 1 73 ? -6.846 4.791 -2.622 1.00 97.12 73 THR A CA 1
ATOM 506 C C . THR A 1 73 ? -6.266 6.071 -3.222 1.00 97.12 73 THR A C 1
ATOM 508 O O . THR A 1 73 ? -6.016 6.140 -4.422 1.00 97.12 73 THR A O 1
ATOM 511 N N . SER A 1 74 ? -5.998 7.081 -2.391 1.00 97.56 74 SER A N 1
ATOM 512 C CA . SER A 1 74 ? -5.328 8.322 -2.777 1.00 97.56 74 SER A CA 1
ATOM 513 C C . SER A 1 74 ? -4.342 8.787 -1.705 1.00 97.56 74 SER A C 1
ATOM 515 O O . SER A 1 74 ? -4.425 8.397 -0.539 1.00 97.56 74 SER A O 1
ATOM 517 N N . GLU A 1 75 ? -3.403 9.655 -2.092 1.00 96.94 75 GLU A N 1
ATOM 518 C CA . GLU A 1 75 ? -2.472 10.278 -1.143 1.00 96.94 75 GLU A CA 1
ATOM 519 C C . GLU A 1 75 ? -3.215 11.073 -0.062 1.00 96.94 75 GLU A C 1
ATOM 521 O O . GLU A 1 75 ? -2.892 10.968 1.119 1.00 96.94 75 GLU A O 1
ATOM 526 N N . SER A 1 76 ? -4.251 11.819 -0.459 1.00 98.19 76 SER A N 1
ATOM 527 C CA . SER A 1 76 ? -5.092 12.580 0.466 1.00 98.19 76 SER A CA 1
ATOM 528 C C . SER A 1 76 ? -5.796 11.682 1.476 1.00 98.19 76 SER A C 1
ATOM 530 O O . SER A 1 76 ? -5.772 11.991 2.661 1.00 98.19 76 SER A O 1
ATOM 532 N N . GLU A 1 77 ? -6.358 10.547 1.044 1.00 98.19 77 GLU A N 1
ATOM 533 C CA . GLU A 1 77 ? -7.002 9.591 1.955 1.00 98.19 77 GLU A CA 1
ATOM 534 C C . GLU A 1 77 ? -6.009 9.008 2.961 1.00 98.19 77 GLU A C 1
ATOM 536 O O . GLU A 1 77 ? -6.337 8.880 4.139 1.00 98.19 77 GLU A O 1
ATOM 541 N N . LEU A 1 78 ? -4.785 8.699 2.521 1.00 97.62 78 LEU A N 1
ATOM 542 C CA . LEU A 1 78 ? -3.742 8.181 3.403 1.00 97.62 78 LEU A CA 1
ATOM 543 C C . LEU A 1 78 ? -3.357 9.226 4.462 1.00 97.62 78 LEU A C 1
ATOM 545 O O . LEU A 1 78 ? -3.322 8.917 5.652 1.00 97.62 78 LEU A O 1
ATOM 549 N N . ILE A 1 79 ? -3.112 10.470 4.038 1.00 98.19 79 ILE A N 1
ATOM 550 C CA . ILE A 1 79 ? -2.770 11.585 4.932 1.00 98.19 79 ILE A CA 1
ATOM 551 C C . ILE A 1 79 ? -3.910 11.868 5.915 1.00 98.19 79 ILE A C 1
ATOM 553 O O . ILE A 1 79 ? -3.664 12.065 7.106 1.00 98.19 79 ILE A O 1
ATOM 557 N N . ASP A 1 80 ? -5.150 11.890 5.436 1.00 98.38 80 ASP A N 1
ATOM 558 C CA . ASP A 1 80 ? -6.308 12.198 6.266 1.00 98.38 80 ASP A CA 1
ATOM 559 C C . ASP A 1 80 ? -6.602 11.074 7.265 1.00 98.38 80 ASP A C 1
ATOM 561 O O . ASP A 1 80 ? -6.929 11.373 8.412 1.00 98.38 80 ASP A O 1
ATOM 565 N N . ALA A 1 81 ? -6.422 9.803 6.894 1.00 98.12 81 ALA A N 1
ATOM 566 C CA . ALA A 1 81 ? -6.566 8.675 7.815 1.00 98.12 81 ALA A CA 1
ATOM 567 C C . ALA A 1 81 ? -5.538 8.729 8.959 1.00 98.12 81 ALA A C 1
ATOM 569 O O . ALA A 1 81 ? -5.895 8.519 10.121 1.00 98.12 81 ALA A O 1
ATOM 570 N N . VAL A 1 82 ? -4.281 9.065 8.644 1.00 98.31 82 VAL A N 1
ATOM 571 C CA . VAL A 1 82 ? -3.230 9.278 9.653 1.00 98.31 82 VAL A CA 1
ATOM 572 C C . VAL A 1 82 ? -3.598 10.449 10.564 1.00 98.31 82 VAL A C 1
ATOM 574 O O . VAL A 1 82 ? -3.633 10.293 11.783 1.00 98.31 82 VAL A O 1
ATOM 577 N N . ARG A 1 83 ? -3.950 11.604 9.982 1.00 98.38 83 ARG A N 1
ATOM 578 C CA . ARG A 1 83 ? -4.299 12.809 10.747 1.00 98.38 83 ARG A CA 1
ATOM 579 C C . ARG A 1 83 ? -5.488 12.572 11.679 1.00 98.38 83 ARG A C 1
ATOM 581 O O . ARG A 1 83 ? -5.438 12.971 12.836 1.00 98.38 83 ARG A O 1
ATOM 588 N N . GLN A 1 84 ? -6.536 11.904 11.201 1.00 97.44 84 GLN A N 1
ATOM 589 C CA . GLN A 1 84 ? -7.714 11.587 12.010 1.00 97.44 84 GLN A CA 1
ATOM 590 C C . GLN A 1 84 ? -7.382 10.639 13.168 1.00 97.44 84 GLN A C 1
ATOM 592 O O . GLN A 1 84 ? -7.921 10.804 14.262 1.00 97.44 84 GLN A O 1
ATOM 597 N N . ALA A 1 85 ? -6.497 9.656 12.956 1.00 97.81 85 ALA A N 1
ATOM 598 C CA . ALA A 1 85 ? -6.042 8.780 14.032 1.00 97.81 85 ALA A CA 1
ATOM 599 C C . ALA A 1 85 ? -5.271 9.560 15.107 1.00 97.81 85 ALA A C 1
ATOM 601 O O . ALA A 1 85 ? -5.572 9.410 16.293 1.00 97.81 85 ALA A O 1
ATOM 602 N N . ASP A 1 86 ? -4.360 10.443 14.694 1.00 98.06 86 ASP A N 1
ATOM 603 C CA . ASP A 1 86 ? -3.590 11.302 15.599 1.00 98.06 86 ASP A CA 1
ATOM 604 C C . ASP A 1 86 ? -4.495 12.255 16.396 1.00 98.06 86 ASP A C 1
ATOM 606 O O . ASP A 1 86 ? -4.397 12.329 17.622 1.00 98.06 86 ASP A O 1
ATOM 610 N N . GLU A 1 87 ? -5.418 12.951 15.724 1.00 98.12 87 GLU A N 1
ATOM 611 C CA . GLU A 1 87 ? -6.371 13.880 16.349 1.00 98.12 87 GLU A CA 1
ATOM 612 C C . GLU A 1 87 ? -7.288 13.180 17.363 1.00 98.12 87 GLU A C 1
ATOM 614 O O . GLU A 1 87 ? -7.623 13.753 18.403 1.00 98.12 87 GLU A O 1
ATOM 619 N N . ALA A 1 88 ? -7.668 11.931 17.088 1.00 97.06 88 ALA A N 1
ATOM 620 C CA . ALA A 1 88 ? -8.478 11.113 17.984 1.00 97.06 88 ALA A CA 1
ATOM 621 C C . ALA A 1 88 ? -7.666 10.427 19.100 1.00 97.06 88 ALA A C 1
ATOM 623 O O . ALA A 1 88 ? -8.260 9.799 19.978 1.00 97.06 88 ALA A O 1
ATOM 624 N N . GLY A 1 89 ? -6.329 10.497 19.071 1.00 97.50 89 GLY A N 1
ATOM 625 C CA . GLY A 1 89 ? -5.459 9.721 19.961 1.00 97.50 89 GLY A CA 1
ATOM 626 C C . GLY A 1 89 ? -5.614 8.205 19.785 1.00 97.50 89 GLY A C 1
ATOM 627 O O . GLY A 1 89 ? -5.381 7.441 20.724 1.00 97.50 89 GLY A O 1
ATOM 628 N N . ARG A 1 90 ? -6.058 7.766 18.603 1.00 97.69 90 ARG A N 1
ATOM 629 C CA . ARG A 1 90 ? -6.329 6.366 18.279 1.00 97.69 90 ARG A CA 1
ATOM 630 C C . ARG A 1 90 ? -5.038 5.681 17.816 1.00 97.69 90 ARG A C 1
ATOM 632 O O . ARG A 1 90 ? -4.394 6.196 16.906 1.00 97.69 90 ARG A O 1
ATOM 639 N N . PRO A 1 91 ? -4.672 4.506 18.363 1.00 98.00 91 PRO A N 1
ATOM 640 C CA . PRO A 1 91 ? -3.538 3.738 17.857 1.00 98.00 91 PRO A CA 1
ATOM 641 C C . PRO A 1 91 ? -3.678 3.440 16.359 1.00 98.00 91 PRO A C 1
ATOM 643 O O . PRO A 1 91 ? -4.739 3.005 15.908 1.00 98.00 91 PRO A O 1
ATOM 646 N N . LEU A 1 92 ? -2.598 3.650 15.607 1.00 98.19 92 LEU A N 1
ATOM 647 C CA . LEU A 1 92 ? -2.524 3.423 14.166 1.00 98.19 92 LEU A CA 1
ATOM 648 C C . LEU A 1 92 ? -1.474 2.354 13.849 1.00 98.19 92 LEU A C 1
ATOM 650 O O . LEU A 1 92 ? -0.339 2.431 14.320 1.00 98.19 92 LEU A O 1
ATOM 654 N N . LEU A 1 93 ? -1.846 1.389 13.014 1.00 97.69 93 LEU A N 1
ATOM 655 C CA . LEU A 1 93 ? -0.952 0.399 12.428 1.00 97.69 93 LEU A CA 1
ATOM 656 C C . LEU A 1 93 ? -1.016 0.518 10.904 1.00 97.69 93 LEU A C 1
ATOM 658 O O . LEU A 1 93 ? -2.047 0.231 10.304 1.00 97.69 93 LEU A O 1
ATOM 662 N N . VAL A 1 94 ? 0.091 0.906 10.271 1.00 97.25 94 VAL A N 1
ATOM 663 C CA . VAL A 1 94 ? 0.201 0.890 8.806 1.00 97.25 94 VAL A CA 1
ATOM 664 C C . VAL A 1 94 ? 0.723 -0.473 8.360 1.00 97.25 94 VAL A C 1
ATOM 666 O O . VAL A 1 94 ? 1.768 -0.922 8.830 1.00 97.25 94 VAL A O 1
ATOM 669 N N . VAL A 1 95 ? 0.003 -1.135 7.455 1.00 95.81 95 VAL A N 1
ATOM 670 C CA . VAL A 1 95 ? 0.353 -2.468 6.943 1.00 95.81 95 VAL A CA 1
ATOM 671 C C . VAL A 1 95 ? 0.567 -2.401 5.435 1.00 95.81 95 VAL A C 1
ATOM 673 O O . VAL A 1 95 ? -0.303 -1.945 4.701 1.00 95.81 95 VAL A O 1
ATOM 676 N N . GLY A 1 96 ? 1.724 -2.884 4.975 1.00 94.81 96 GLY A N 1
ATOM 677 C CA . GLY A 1 96 ? 1.988 -3.157 3.558 1.00 94.81 96 GLY A CA 1
ATOM 678 C C . GLY A 1 96 ? 1.432 -4.523 3.145 1.00 94.81 96 GLY A C 1
ATOM 679 O O . GLY A 1 96 ? 0.240 -4.790 3.261 1.00 94.81 96 GLY A O 1
ATOM 680 N N . GLY A 1 97 ? 2.307 -5.429 2.699 1.00 93.19 97 GLY A N 1
ATOM 681 C CA . GLY A 1 97 ? 1.935 -6.819 2.384 1.00 93.19 97 GLY A CA 1
ATOM 682 C C . GLY A 1 97 ? 1.905 -7.777 3.585 1.00 93.19 97 GLY A C 1
ATOM 683 O O . GLY A 1 97 ? 1.660 -8.965 3.402 1.00 93.19 97 GLY A O 1
ATOM 684 N N . GLY A 1 98 ? 2.219 -7.296 4.795 1.00 94.69 98 GLY A N 1
ATOM 685 C CA . GLY A 1 98 ? 2.202 -8.104 6.022 1.00 94.69 98 GLY A CA 1
ATOM 686 C C . GLY A 1 98 ? 3.232 -9.240 6.080 1.00 94.69 98 GLY A C 1
ATOM 687 O O . GLY A 1 98 ? 3.091 -10.149 6.897 1.00 94.69 98 GLY A O 1
ATOM 688 N N . SER A 1 99 ? 4.262 -9.204 5.229 1.00 93.31 99 SER A N 1
ATOM 689 C CA . SER A 1 99 ? 5.280 -10.258 5.111 1.00 93.31 99 SER A CA 1
ATOM 690 C C . SER A 1 99 ? 6.311 -10.283 6.240 1.00 93.31 99 SER A C 1
ATOM 692 O O . SER A 1 99 ? 7.001 -11.282 6.429 1.00 93.31 99 SER A O 1
ATOM 694 N N . ASN A 1 100 ? 6.394 -9.196 7.010 1.00 93.19 100 ASN A N 1
ATOM 695 C CA . ASN A 1 100 ? 7.337 -9.027 8.113 1.00 93.19 100 ASN A CA 1
ATOM 696 C C . ASN A 1 100 ? 6.640 -8.563 9.406 1.00 93.19 100 ASN A C 1
ATOM 698 O O . ASN A 1 100 ? 7.153 -7.723 10.142 1.00 93.19 100 ASN A O 1
ATOM 702 N N . ILE A 1 101 ? 5.428 -9.064 9.658 1.00 94.44 101 ILE A N 1
ATOM 703 C CA . ILE A 1 101 ? 4.648 -8.752 10.861 1.00 94.44 101 ILE A CA 1
ATOM 704 C C . ILE A 1 101 ? 4.344 -10.052 11.604 1.00 94.44 101 ILE A C 1
ATOM 706 O O . ILE A 1 101 ? 3.737 -10.963 11.045 1.00 94.44 101 ILE A O 1
ATOM 710 N N . LEU A 1 102 ? 4.723 -10.104 12.883 1.00 96.06 102 LEU A N 1
ATOM 711 C CA . LEU A 1 102 ? 4.275 -11.124 13.828 1.00 96.06 102 LEU A CA 1
ATOM 712 C C . LEU A 1 102 ? 3.214 -10.506 14.743 1.00 96.06 102 LEU A C 1
ATOM 714 O O . LEU A 1 102 ? 3.538 -9.742 15.653 1.00 96.06 102 LEU A O 1
ATOM 718 N N . ALA A 1 103 ? 1.947 -10.808 14.473 1.00 96.31 103 ALA A N 1
ATOM 719 C CA . ALA A 1 103 ? 0.815 -10.237 15.192 1.00 96.31 103 ALA A CA 1
ATOM 720 C C . ALA A 1 103 ? 0.390 -11.103 16.387 1.00 96.31 103 ALA A C 1
ATOM 722 O O . ALA A 1 103 ? 0.380 -12.330 16.316 1.00 96.31 103 ALA A O 1
ATOM 723 N N . ALA A 1 104 ? 0.010 -10.453 17.489 1.00 96.50 104 ALA A N 1
ATOM 724 C CA . ALA A 1 104 ? -0.485 -11.129 18.683 1.00 96.50 104 ALA A CA 1
ATOM 725 C C . ALA A 1 104 ? -1.957 -11.550 18.535 1.00 96.50 104 ALA A C 1
ATOM 727 O O . ALA A 1 104 ? -2.764 -10.829 17.946 1.00 96.50 104 ALA A O 1
ATOM 728 N N . ASP A 1 105 ? -2.336 -12.663 19.168 1.00 98.00 105 ASP A N 1
ATOM 729 C CA . ASP A 1 105 ? -3.722 -13.169 19.187 1.00 98.00 105 ASP A CA 1
ATOM 730 C C . ASP A 1 105 ? -4.710 -12.232 19.899 1.00 98.00 105 ASP A C 1
ATOM 732 O O . ASP A 1 105 ? -5.918 -12.332 19.700 1.00 98.00 105 ASP A O 1
ATOM 736 N N . ALA A 1 106 ? -4.208 -11.296 20.710 1.00 97.94 106 ALA A N 1
ATOM 737 C CA . ALA A 1 106 ? -5.027 -10.255 21.329 1.00 97.94 106 ALA A CA 1
ATOM 738 C C . ALA A 1 106 ? -5.633 -9.279 20.300 1.00 97.94 106 ALA A C 1
ATOM 740 O O . ALA A 1 106 ? -6.618 -8.615 20.611 1.00 97.94 106 ALA A O 1
ATOM 741 N N . GLY A 1 107 ? -5.074 -9.210 19.087 1.00 97.50 107 GLY A N 1
ATOM 742 C CA . GLY A 1 107 ? -5.523 -8.302 18.036 1.00 97.50 107 GLY A CA 1
ATOM 743 C C . GLY A 1 107 ? -4.978 -6.882 18.181 1.00 97.50 107 GLY A C 1
ATOM 744 O O . GLY A 1 107 ? -4.036 -6.628 18.936 1.00 97.50 107 GLY A O 1
ATOM 745 N N . PHE A 1 108 ? -5.566 -5.960 17.422 1.00 98.12 108 PHE A N 1
ATOM 746 C CA . PHE A 1 108 ? -5.217 -4.542 17.425 1.00 98.12 108 PHE A CA 1
ATOM 747 C C . PHE A 1 108 ? -6.485 -3.685 17.491 1.00 98.12 108 PHE A C 1
ATOM 749 O O . PHE A 1 108 ? -7.200 -3.533 16.499 1.00 98.12 108 PHE A O 1
ATOM 756 N N . ASP A 1 109 ? -6.751 -3.128 18.674 1.00 97.06 109 ASP A N 1
ATOM 757 C CA . ASP A 1 109 ? -7.879 -2.227 18.946 1.00 97.06 109 ASP A CA 1
ATOM 758 C C . ASP A 1 109 ? -7.522 -0.783 18.555 1.00 97.06 109 ASP A C 1
ATOM 760 O O . ASP A 1 109 ? -7.238 0.083 19.383 1.00 97.06 109 ASP A O 1
ATOM 764 N N . GLY A 1 110 ? -7.424 -0.561 17.247 1.00 97.25 110 GLY A N 1
ATOM 765 C CA . GLY A 1 110 ? -7.053 0.712 16.645 1.00 97.25 110 GLY A CA 1
ATOM 766 C C . GLY A 1 110 ? -7.380 0.739 15.155 1.00 97.25 110 GLY A C 1
ATOM 767 O O . GLY A 1 110 ? -8.094 -0.130 14.650 1.00 97.25 110 GLY A O 1
ATOM 768 N N . LEU A 1 111 ? -6.851 1.738 14.451 1.00 98.25 111 LEU A N 1
ATOM 769 C CA . LEU A 1 111 ? -6.951 1.825 12.997 1.00 98.25 111 LEU A CA 1
ATOM 770 C C . LEU A 1 111 ? -5.819 1.033 12.344 1.00 98.25 111 LEU A C 1
ATOM 772 O O . LEU A 1 111 ? -4.646 1.330 12.558 1.00 98.25 111 LEU A O 1
ATOM 776 N N . VAL A 1 112 ? -6.167 0.071 11.502 1.00 98.12 112 VAL A N 1
ATOM 777 C CA . VAL A 1 112 ? -5.251 -0.564 10.561 1.00 98.12 112 VAL A CA 1
ATOM 778 C C . VAL A 1 112 ? -5.424 0.101 9.201 1.00 98.12 112 VAL A C 1
ATOM 780 O O . VAL A 1 112 ? -6.494 0.034 8.600 1.00 98.12 112 VAL A O 1
ATOM 783 N N . LEU A 1 113 ? -4.370 0.755 8.727 1.00 98.06 113 LEU A N 1
ATOM 784 C CA . LEU A 1 113 ? -4.355 1.511 7.480 1.00 98.06 113 LEU A CA 1
ATOM 785 C C . LEU A 1 113 ? -3.482 0.807 6.444 1.00 98.06 113 LEU A C 1
ATOM 787 O O . LEU A 1 113 ? -2.348 0.418 6.733 1.00 98.06 113 LEU A O 1
ATOM 791 N N . ARG A 1 114 ? -3.988 0.685 5.221 1.00 97.06 114 ARG A N 1
ATOM 792 C CA . ARG A 1 114 ? -3.251 0.139 4.082 1.00 97.06 114 ARG A CA 1
ATOM 793 C C . ARG A 1 114 ? -3.267 1.118 2.920 1.00 97.06 114 ARG A C 1
ATOM 795 O O . ARG A 1 114 ? -4.317 1.647 2.575 1.00 97.06 114 ARG A O 1
ATOM 802 N N . ASP A 1 115 ? -2.109 1.337 2.308 1.00 97.44 115 ASP A N 1
ATOM 803 C CA . ASP A 1 115 ? -2.029 2.035 1.025 1.00 97.44 115 ASP A CA 1
ATOM 804 C C . ASP A 1 115 ? -2.428 1.055 -0.087 1.00 97.44 115 ASP A C 1
ATOM 806 O O . ASP A 1 115 ? -1.769 0.033 -0.282 1.00 97.44 115 ASP A O 1
ATOM 810 N N . ALA A 1 116 ? -3.535 1.336 -0.770 1.00 96.44 116 ALA A N 1
ATOM 811 C CA . ALA A 1 116 ? -4.069 0.516 -1.853 1.00 96.44 116 ALA A CA 1
ATOM 812 C C . ALA A 1 116 ? -3.650 1.017 -3.243 1.00 96.44 116 ALA A C 1
ATOM 814 O O . ALA A 1 116 ? -3.980 0.381 -4.245 1.00 96.44 116 ALA A O 1
ATOM 815 N N . ARG A 1 117 ? -2.915 2.133 -3.327 1.00 95.94 117 ARG A N 1
ATOM 816 C CA . ARG A 1 117 ? -2.419 2.668 -4.600 1.00 95.94 117 ARG A CA 1
ATOM 817 C C . ARG A 1 117 ? -1.410 1.711 -5.240 1.00 95.94 117 ARG A C 1
ATOM 819 O O . ARG A 1 117 ? -0.623 1.071 -4.545 1.00 95.94 117 ARG A O 1
ATOM 826 N N . GLN A 1 118 ? -1.449 1.623 -6.569 1.00 93.75 118 GLN A N 1
ATOM 827 C CA . GLN A 1 118 ? -0.592 0.760 -7.399 1.00 93.75 118 GLN A CA 1
ATOM 828 C C . GLN A 1 118 ? 0.010 1.570 -8.559 1.00 93.75 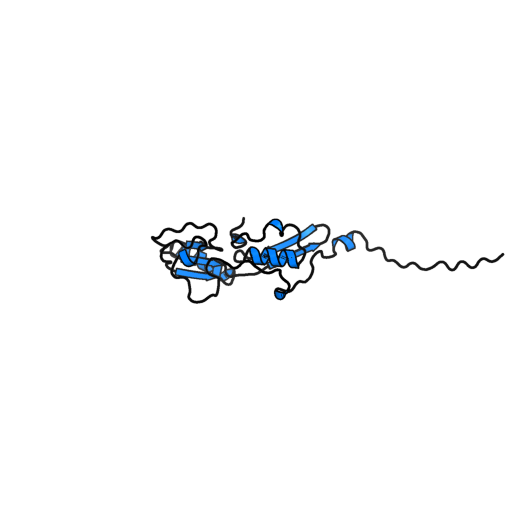118 GLN A C 1
ATOM 830 O O . GLN A 1 118 ? -0.061 1.176 -9.721 1.00 93.75 118 GLN A O 1
ATOM 835 N N . GLU A 1 119 ? 0.529 2.759 -8.263 1.00 94.25 119 GLU A N 1
ATOM 836 C CA . GLU A 1 119 ? 1.060 3.670 -9.276 1.00 94.25 119 GLU A CA 1
ATOM 837 C C . GLU A 1 119 ? 2.580 3.525 -9.384 1.00 94.25 119 GLU A C 1
ATOM 839 O O . GLU A 1 119 ? 3.288 3.455 -8.375 1.00 94.25 119 GLU A O 1
ATOM 844 N N . VAL A 1 120 ? 3.074 3.494 -10.623 1.00 94.88 120 VAL A N 1
ATOM 845 C CA . VAL A 1 120 ? 4.496 3.546 -10.981 1.00 94.88 120 VAL A CA 1
ATOM 846 C C . VAL A 1 120 ? 4.640 4.566 -12.105 1.00 94.88 120 VAL A C 1
ATOM 848 O O . VAL A 1 120 ? 3.932 4.499 -13.109 1.00 94.88 120 VAL A O 1
ATOM 851 N N . SER A 1 121 ? 5.541 5.524 -11.929 1.00 94.00 121 SER A N 1
ATOM 852 C CA . SER A 1 121 ? 5.792 6.620 -12.862 1.00 94.00 121 SER A CA 1
ATOM 853 C C . SER A 1 121 ? 7.267 6.675 -13.232 1.00 94.00 121 SER A C 1
ATOM 855 O O . SER A 1 121 ? 8.134 6.514 -12.375 1.00 94.00 121 SER A O 1
ATOM 857 N N . LEU A 1 122 ? 7.537 6.904 -14.514 1.00 93.38 122 LEU A N 1
ATOM 858 C CA . LEU A 1 122 ? 8.878 7.100 -15.050 1.00 93.38 122 LEU A CA 1
ATOM 859 C C . LEU A 1 122 ? 9.251 8.580 -14.908 1.00 93.38 122 LEU A C 1
ATOM 861 O O . LEU A 1 122 ? 8.574 9.443 -15.466 1.00 93.38 122 LEU A O 1
ATOM 865 N N . LEU A 1 123 ? 10.292 8.871 -14.130 1.00 94.81 123 LEU A N 1
ATOM 866 C CA . LEU A 1 123 ? 10.795 10.227 -13.889 1.00 94.81 123 LEU A CA 1
ATOM 867 C C . LEU A 1 123 ? 11.915 10.596 -14.866 1.00 94.81 123 LEU A C 1
ATOM 869 O O . LEU A 1 123 ? 11.976 11.736 -15.330 1.00 94.81 123 LEU A O 1
ATOM 873 N N . ALA A 1 124 ? 12.770 9.627 -15.195 1.00 92.75 124 ALA A N 1
ATOM 874 C CA . ALA A 1 124 ? 13.831 9.756 -16.184 1.00 92.75 124 ALA A CA 1
ATOM 875 C C . ALA A 1 124 ? 14.064 8.418 -16.894 1.00 92.75 124 ALA A C 1
ATOM 877 O O . ALA A 1 124 ? 13.921 7.356 -16.290 1.00 92.75 124 ALA A O 1
ATOM 878 N N . ASP A 1 125 ? 14.421 8.491 -18.174 1.00 93.31 125 ASP A N 1
ATOM 879 C CA . ASP A 1 125 ? 14.785 7.341 -18.997 1.00 93.31 125 ASP A CA 1
ATOM 880 C C . ASP A 1 125 ? 15.751 7.782 -20.090 1.00 93.31 125 ASP A C 1
ATOM 882 O O . ASP A 1 125 ? 15.355 8.315 -21.131 1.00 93.31 125 ASP A O 1
ATOM 886 N N . ASP A 1 126 ? 17.037 7.621 -19.810 1.00 91.19 126 ASP A N 1
ATOM 887 C CA . ASP A 1 126 ? 18.092 8.021 -20.720 1.00 91.19 126 ASP A CA 1
ATOM 888 C C . ASP A 1 126 ? 19.264 7.034 -20.643 1.00 91.19 126 ASP A C 1
ATOM 890 O O . ASP A 1 126 ? 19.608 6.511 -19.583 1.00 91.19 126 ASP A O 1
ATOM 894 N N . ARG A 1 127 ? 19.911 6.757 -21.777 1.00 86.69 127 ARG A N 1
ATOM 895 C CA . ARG A 1 127 ? 20.985 5.749 -21.868 1.00 86.69 127 ARG A CA 1
ATOM 896 C C . ARG A 1 127 ? 22.198 6.032 -20.982 1.00 86.69 127 ARG A C 1
ATOM 898 O O . ARG A 1 127 ? 22.992 5.119 -20.758 1.00 86.69 127 ARG A O 1
ATOM 905 N N . CYS A 1 128 ? 22.388 7.273 -20.545 1.00 88.31 128 CYS A N 1
ATOM 906 C CA . CYS A 1 128 ? 23.566 7.711 -19.805 1.00 88.31 128 CYS A CA 1
ATOM 907 C C . CYS A 1 128 ? 23.303 7.828 -18.291 1.00 88.31 128 CYS A C 1
ATOM 909 O O . CYS A 1 128 ? 24.222 7.598 -17.505 1.00 88.31 128 CYS A O 1
ATOM 911 N N . GLY A 1 129 ? 22.077 8.166 -17.891 1.00 88.25 129 GLY A N 1
ATOM 912 C CA . GLY A 1 129 ? 21.602 8.338 -16.518 1.00 88.25 129 GLY A CA 1
ATOM 913 C C . GLY A 1 129 ? 20.792 7.156 -15.987 1.00 88.25 129 GLY A C 1
ATOM 914 O O . GLY A 1 129 ? 20.683 6.997 -14.773 1.00 88.25 129 GLY A O 1
ATOM 915 N N . GLY A 1 130 ? 20.309 6.280 -16.869 1.00 91.12 130 GLY A N 1
ATOM 916 C CA . GLY A 1 130 ? 19.513 5.115 -16.512 1.00 91.12 130 GLY A CA 1
ATOM 917 C C . GLY A 1 130 ? 18.021 5.424 -16.440 1.00 91.12 130 GLY A C 1
ATOM 918 O O . GLY A 1 130 ? 17.518 6.345 -17.082 1.00 91.12 130 GLY A O 1
ATOM 919 N N . VAL A 1 131 ? 17.323 4.610 -15.652 1.00 92.94 131 VAL A N 1
ATOM 920 C CA . VAL A 1 131 ? 15.888 4.730 -15.407 1.00 92.94 131 VAL A CA 1
ATOM 921 C C . VAL A 1 131 ? 15.667 5.170 -13.965 1.00 92.94 131 VAL A C 1
ATOM 923 O O . VAL A 1 131 ? 16.140 4.521 -13.031 1.00 92.94 131 VAL A O 1
ATOM 926 N N . GLU A 1 132 ? 14.928 6.261 -13.788 1.00 94.31 132 GLU A N 1
ATOM 927 C CA . GLU A 1 132 ? 14.451 6.725 -12.488 1.00 94.31 132 GLU A CA 1
ATOM 928 C C . GLU A 1 132 ? 12.934 6.587 -12.442 1.00 94.31 132 GLU A C 1
ATOM 930 O O . GLU A 1 132 ? 12.230 7.053 -13.340 1.00 94.31 132 GLU A O 1
ATOM 935 N N . ILE A 1 133 ? 12.426 5.962 -11.384 1.00 94.62 133 ILE A N 1
ATOM 936 C CA . ILE A 1 133 ? 10.996 5.732 -11.197 1.00 94.62 133 ILE A CA 1
ATOM 937 C C . ILE A 1 133 ? 10.544 6.197 -9.821 1.00 94.62 133 ILE A C 1
ATOM 939 O O . ILE A 1 133 ? 11.293 6.145 -8.847 1.00 94.62 133 ILE A O 1
ATOM 943 N N . SER A 1 134 ? 9.279 6.588 -9.736 1.00 95.75 134 SER A N 1
ATOM 944 C CA . SER A 1 134 ? 8.567 6.758 -8.475 1.00 95.75 134 SER A CA 1
ATOM 945 C C . SER A 1 134 ? 7.394 5.792 -8.429 1.00 95.75 134 SER A C 1
ATOM 947 O O . SER A 1 134 ? 6.618 5.714 -9.383 1.00 95.75 134 SER A O 1
ATOM 949 N N . ALA A 1 135 ? 7.269 5.063 -7.323 1.00 96.12 135 ALA A N 1
ATOM 950 C CA . ALA A 1 135 ? 6.186 4.124 -7.082 1.00 96.12 135 ALA A CA 1
ATOM 951 C C . ALA A 1 135 ? 5.494 4.430 -5.751 1.00 96.12 135 ALA A C 1
ATOM 953 O O . ALA A 1 135 ? 6.142 4.797 -4.767 1.00 96.12 135 ALA A O 1
ATOM 954 N N . THR A 1 136 ? 4.173 4.265 -5.704 1.00 96.88 136 THR A N 1
ATOM 955 C CA . THR A 1 136 ? 3.412 4.425 -4.460 1.00 96.88 136 THR A CA 1
ATOM 956 C C . THR A 1 136 ? 3.778 3.357 -3.431 1.00 96.88 136 THR A C 1
ATOM 958 O O . THR A 1 136 ? 4.126 2.230 -3.777 1.00 96.88 136 THR A O 1
ATOM 961 N N . ALA A 1 137 ? 3.665 3.686 -2.142 1.00 95.62 137 ALA A N 1
ATOM 962 C CA . ALA A 1 137 ? 4.047 2.780 -1.056 1.00 95.62 137 ALA A CA 1
ATOM 963 C C . ALA A 1 137 ? 3.230 1.474 -1.041 1.00 95.62 137 ALA A C 1
ATOM 965 O O . ALA A 1 137 ? 3.748 0.436 -0.616 1.00 95.62 137 ALA A O 1
ATOM 966 N N . GLY A 1 138 ? 1.981 1.532 -1.512 1.00 95.69 138 GLY A N 1
ATOM 967 C CA . GLY A 1 138 ? 1.089 0.388 -1.693 1.00 95.69 138 GLY A CA 1
ATOM 968 C C . GLY A 1 138 ? 1.439 -0.527 -2.866 1.00 95.69 138 GLY A C 1
ATOM 969 O O . GLY A 1 138 ? 0.972 -1.668 -2.881 1.00 95.69 138 GLY A O 1
ATOM 970 N N . THR A 1 139 ? 2.280 -0.080 -3.809 1.00 94.94 139 THR A N 1
ATOM 971 C CA . THR A 1 139 ? 2.620 -0.850 -5.011 1.00 94.94 139 THR A CA 1
ATOM 972 C C . THR A 1 139 ? 3.188 -2.207 -4.616 1.00 94.94 139 THR A C 1
ATOM 974 O O . THR A 1 139 ? 4.107 -2.297 -3.797 1.00 94.94 139 THR A O 1
ATOM 977 N N . THR A 1 140 ? 2.623 -3.273 -5.178 1.00 92.19 140 THR A N 1
ATOM 978 C CA . THR A 1 140 ? 3.066 -4.640 -4.905 1.00 92.19 140 THR A CA 1
ATOM 979 C C . THR A 1 140 ? 4.492 -4.816 -5.413 1.00 92.19 140 THR A C 1
ATOM 981 O O . THR A 1 140 ? 4.790 -4.504 -6.564 1.00 92.19 140 THR A O 1
ATOM 984 N N . TRP A 1 141 ? 5.387 -5.316 -4.556 1.00 92.44 141 TRP A N 1
ATOM 985 C CA . TRP A 1 141 ? 6.807 -5.432 -4.898 1.00 92.44 141 TRP A CA 1
ATOM 986 C C . TRP A 1 141 ? 7.042 -6.330 -6.117 1.00 92.44 141 TRP A C 1
ATOM 988 O O . TRP A 1 141 ? 7.782 -5.966 -7.026 1.00 92.44 141 TRP A O 1
ATOM 998 N N . ASP A 1 142 ? 6.365 -7.478 -6.163 1.00 90.75 142 ASP A N 1
ATOM 999 C CA . ASP A 1 142 ? 6.475 -8.406 -7.289 1.00 90.75 142 ASP A CA 1
ATOM 1000 C C . ASP A 1 142 ? 5.952 -7.784 -8.592 1.00 90.75 142 ASP A C 1
ATOM 1002 O O . ASP A 1 142 ? 6.595 -7.920 -9.626 1.00 90.75 142 ASP A O 1
ATOM 1006 N N . ASP A 1 143 ? 4.856 -7.020 -8.550 1.00 91.69 143 ASP A N 1
ATOM 1007 C CA . ASP A 1 143 ? 4.341 -6.315 -9.730 1.00 91.69 143 ASP A CA 1
ATOM 1008 C C . ASP A 1 143 ? 5.313 -5.241 -10.228 1.00 91.69 143 ASP A C 1
ATOM 1010 O O . ASP A 1 143 ? 5.538 -5.148 -11.435 1.00 91.69 143 ASP A O 1
ATOM 1014 N N . LEU A 1 144 ? 5.971 -4.505 -9.324 1.00 93.50 144 LEU A N 1
ATOM 1015 C CA . LEU A 1 144 ? 7.032 -3.574 -9.708 1.00 93.50 144 LEU A CA 1
ATOM 1016 C C . LEU A 1 144 ? 8.198 -4.302 -10.392 1.00 93.50 144 LEU A C 1
ATOM 1018 O O . LEU A 1 144 ? 8.665 -3.860 -11.439 1.00 93.50 144 LEU A O 1
ATOM 1022 N N . VAL A 1 145 ? 8.658 -5.428 -9.837 1.00 93.19 145 VAL A N 1
ATOM 1023 C CA . VAL A 1 145 ? 9.739 -6.221 -10.446 1.00 93.19 145 VAL A CA 1
ATOM 1024 C C . VAL A 1 145 ? 9.320 -6.760 -11.815 1.00 93.19 145 VAL A C 1
ATOM 1026 O O . VAL A 1 145 ? 10.100 -6.713 -12.764 1.00 93.19 145 VAL A O 1
ATOM 1029 N N . ARG A 1 146 ? 8.085 -7.249 -11.952 1.00 93.19 146 ARG A N 1
ATOM 1030 C CA . ARG A 1 146 ? 7.550 -7.764 -13.220 1.00 93.19 146 ARG A CA 1
ATOM 1031 C C . ARG A 1 146 ? 7.459 -6.676 -14.282 1.00 93.19 146 ARG A C 1
ATOM 1033 O O . ARG A 1 146 ? 7.851 -6.928 -15.421 1.00 93.19 146 ARG A O 1
ATOM 1040 N N . GLN A 1 147 ? 6.988 -5.488 -13.908 1.00 94.50 147 GLN A N 1
ATOM 1041 C CA . GLN A 1 147 ? 6.978 -4.321 -14.782 1.00 94.50 147 GLN A CA 1
ATOM 1042 C C . GLN A 1 147 ? 8.400 -3.938 -15.193 1.00 94.50 147 GLN A C 1
ATOM 1044 O O . GLN A 1 147 ? 8.664 -3.788 -16.380 1.00 94.50 147 GLN A O 1
ATOM 1049 N N . ALA A 1 148 ? 9.325 -3.847 -14.235 1.00 93.56 148 ALA A N 1
ATOM 1050 C CA . ALA A 1 148 ? 10.720 -3.509 -14.489 1.00 93.56 148 ALA A CA 1
ATOM 1051 C C . ALA A 1 148 ? 11.377 -4.485 -15.477 1.00 93.56 148 ALA A C 1
ATOM 1053 O O . ALA A 1 148 ? 11.997 -4.060 -16.447 1.00 93.56 148 ALA A O 1
ATOM 1054 N N . VAL A 1 149 ? 11.175 -5.793 -15.291 1.00 92.69 149 VAL A N 1
ATOM 1055 C CA . VAL A 1 149 ? 11.669 -6.822 -16.217 1.00 92.69 149 VAL A CA 1
ATOM 1056 C C . VAL A 1 149 ? 11.033 -6.679 -17.601 1.00 92.69 149 VAL A C 1
ATOM 1058 O O . VAL A 1 149 ? 11.741 -6.771 -18.601 1.00 92.69 149 VAL A O 1
ATOM 1061 N N . ALA A 1 150 ? 9.720 -6.443 -17.674 1.00 93.56 150 ALA A N 1
ATOM 1062 C CA . ALA A 1 150 ? 9.019 -6.273 -18.945 1.00 93.56 150 ALA A CA 1
ATOM 1063 C C . ALA A 1 150 ? 9.455 -5.005 -19.696 1.00 93.56 150 ALA A C 1
ATOM 1065 O O . ALA A 1 150 ? 9.494 -5.026 -20.920 1.00 93.56 150 ALA A O 1
ATOM 1066 N N . CYS A 1 151 ? 9.811 -3.942 -18.971 1.00 93.50 151 CYS A N 1
ATOM 1067 C CA . CYS A 1 151 ? 10.297 -2.670 -19.505 1.00 93.50 151 CYS A CA 1
ATOM 1068 C C . CYS A 1 151 ? 11.826 -2.608 -19.688 1.00 93.50 151 CYS A C 1
ATOM 1070 O O . CYS A 1 151 ? 12.337 -1.553 -20.053 1.00 93.50 151 CYS A O 1
ATOM 1072 N N . GLU A 1 152 ? 12.554 -3.708 -19.464 1.00 91.88 152 GLU A N 1
ATOM 1073 C CA . GLU A 1 152 ? 14.024 -3.794 -19.551 1.00 91.88 152 GLU A CA 1
ATOM 1074 C C . GLU A 1 152 ? 14.788 -2.880 -18.565 1.00 91.88 152 GLU A C 1
ATOM 1076 O O . GLU A 1 152 ? 15.946 -2.513 -18.784 1.00 91.88 152 GLU A O 1
ATOM 1081 N N . TRP A 1 153 ? 14.177 -2.548 -17.426 1.00 92.25 153 TRP A N 1
ATOM 1082 C CA . TRP A 1 153 ? 14.827 -1.814 -16.340 1.00 92.25 153 TRP A CA 1
ATOM 1083 C C . TRP A 1 153 ? 15.780 -2.739 -15.573 1.00 92.25 153 TRP A C 1
ATOM 1085 O O . TRP A 1 153 ? 15.368 -3.554 -14.744 1.00 92.25 153 TRP A O 1
ATOM 1095 N N . GLY A 1 154 ? 17.077 -2.626 -15.861 1.00 87.62 154 GLY A N 1
ATOM 1096 C CA . GLY A 1 154 ? 18.104 -3.457 -15.229 1.00 87.62 154 GLY A CA 1
ATOM 1097 C C . GLY A 1 154 ? 18.233 -3.235 -13.715 1.00 87.62 154 GLY A C 1
ATOM 1098 O O . GLY A 1 154 ? 18.130 -2.108 -13.233 1.00 87.62 154 GLY A O 1
ATOM 1099 N N . GLY A 1 155 ? 18.516 -4.309 -12.970 1.00 86.62 155 GLY A N 1
ATOM 1100 C CA . GLY A 1 155 ? 18.789 -4.291 -11.527 1.00 86.62 155 GLY A CA 1
ATOM 1101 C C . GLY A 1 155 ? 17.643 -4.820 -10.657 1.00 86.62 155 GLY A C 1
ATOM 1102 O O . GLY A 1 155 ? 17.862 -5.134 -9.486 1.00 86.62 155 GLY A O 1
ATOM 1103 N N . PHE A 1 156 ? 16.442 -4.977 -11.218 1.00 86.06 156 PHE A N 1
ATOM 1104 C CA . PHE A 1 156 ? 15.265 -5.489 -10.506 1.00 86.06 156 PHE A CA 1
ATOM 1105 C C . PHE A 1 156 ? 15.150 -7.015 -10.524 1.00 86.06 156 PHE A C 1
ATOM 1107 O O . PHE A 1 156 ? 14.481 -7.593 -9.669 1.00 86.06 156 PHE A O 1
ATOM 1114 N N . GLU A 1 157 ? 15.810 -7.698 -11.460 1.00 83.38 157 GLU A N 1
ATOM 1115 C CA . GLU A 1 157 ? 15.643 -9.137 -11.675 1.00 83.38 157 GLU A CA 1
ATOM 1116 C C . GLU A 1 157 ? 16.002 -9.979 -10.443 1.00 83.38 157 GLU A C 1
ATOM 1118 O O . GLU A 1 157 ? 15.371 -11.001 -10.172 1.00 83.38 15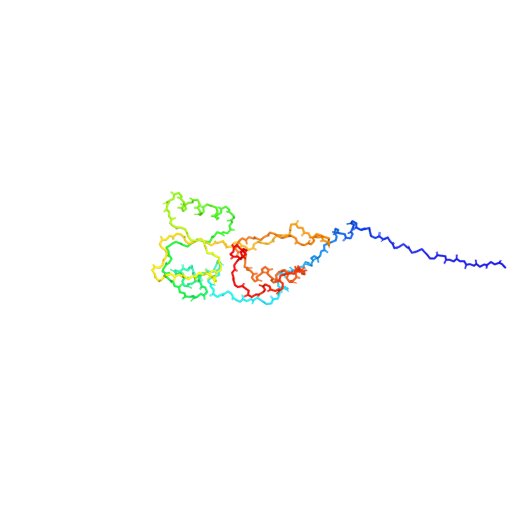7 GLU A O 1
ATOM 1123 N N . THR A 1 158 ? 16.976 -9.524 -9.652 1.00 83.75 158 THR A N 1
ATOM 1124 C CA . THR A 1 158 ? 17.416 -10.218 -8.431 1.00 83.75 158 THR A CA 1
ATOM 1125 C C . THR A 1 158 ? 16.452 -10.060 -7.253 1.00 83.75 158 THR A C 1
ATOM 1127 O O . THR A 1 158 ? 16.614 -10.736 -6.239 1.00 83.75 158 THR A O 1
ATOM 1130 N N . LEU A 1 159 ? 15.442 -9.195 -7.388 1.00 84.31 159 LEU A N 1
ATOM 1131 C CA . LEU A 1 159 ? 14.497 -8.827 -6.333 1.00 84.31 159 LEU A CA 1
ATOM 1132 C C . LEU A 1 159 ? 13.132 -9.524 -6.480 1.00 84.31 159 LEU A C 1
ATOM 1134 O O . LEU A 1 159 ? 12.236 -9.299 -5.663 1.00 84.31 159 LEU A O 1
ATOM 1138 N N . SER A 1 160 ? 12.964 -10.361 -7.510 1.00 82.44 160 SER A N 1
ATOM 1139 C CA . SER A 1 160 ? 11.727 -11.104 -7.777 1.00 82.44 160 SER A CA 1
ATOM 1140 C C . SER A 1 160 ? 11.367 -12.062 -6.636 1.00 82.44 160 SER A C 1
ATOM 1142 O O . SER A 1 160 ? 12.239 -12.667 -6.009 1.00 82.44 160 SER A O 1
ATOM 1144 N N . GLY A 1 161 ? 10.066 -12.215 -6.369 1.00 80.00 161 GLY A N 1
ATOM 1145 C CA . GLY A 1 161 ? 9.548 -13.154 -5.373 1.00 80.00 161 GLY A CA 1
ATOM 1146 C C . GLY A 1 161 ? 9.658 -12.698 -3.916 1.00 80.00 161 GLY A C 1
ATOM 1147 O O . GLY A 1 161 ? 9.226 -13.435 -3.028 1.00 80.00 161 GLY A O 1
ATOM 1148 N N . ILE A 1 162 ? 10.186 -11.501 -3.642 1.00 83.88 162 I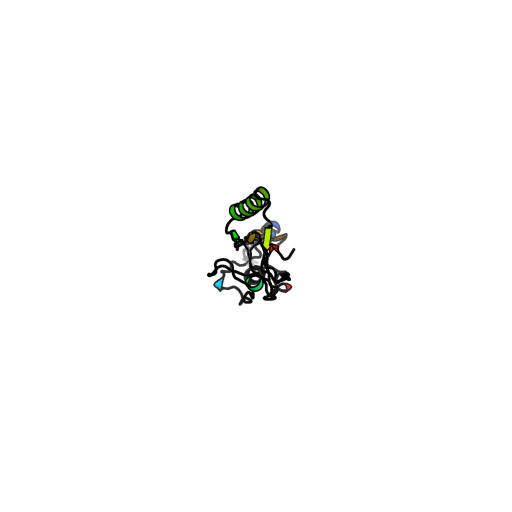LE A N 1
ATOM 1149 C CA . ILE A 1 162 ? 10.120 -10.901 -2.305 1.00 83.88 162 ILE A CA 1
ATOM 1150 C C . ILE A 1 162 ? 8.674 -10.429 -2.056 1.00 83.88 162 ILE A C 1
ATOM 1152 O O . ILE A 1 162 ? 8.166 -9.588 -2.798 1.00 83.88 162 ILE A O 1
ATOM 1156 N N . PRO A 1 163 ? 7.979 -10.945 -1.027 1.00 86.31 163 PRO A N 1
ATOM 1157 C CA . PRO A 1 163 ? 6.618 -10.527 -0.727 1.00 86.31 163 PRO A CA 1
ATOM 1158 C C . PRO A 1 163 ? 6.610 -9.183 0.004 1.00 86.31 163 PRO A C 1
ATOM 1160 O O . PRO A 1 163 ? 7.399 -8.951 0.922 1.00 86.31 163 PRO A O 1
ATOM 1163 N N . GLY A 1 164 ? 5.648 -8.327 -0.320 1.00 90.56 164 GLY A N 1
ATOM 1164 C CA . GLY A 1 164 ? 5.491 -7.036 0.336 1.00 90.56 164 GLY A CA 1
ATOM 1165 C C . GLY A 1 164 ? 5.048 -5.951 -0.631 1.00 90.56 164 GLY A C 1
ATOM 1166 O O . GLY A 1 164 ? 4.661 -6.220 -1.768 1.00 90.56 164 GLY A O 1
ATOM 1167 N N . THR A 1 165 ? 5.114 -4.717 -0.150 1.00 94.44 165 THR A N 1
ATOM 1168 C CA . THR A 1 165 ? 4.869 -3.520 -0.952 1.00 94.44 165 THR A CA 1
ATOM 1169 C C . THR A 1 165 ? 6.114 -2.642 -0.944 1.00 94.44 165 THR A C 1
ATOM 1171 O O . THR A 1 165 ? 6.946 -2.755 -0.041 1.00 94.44 165 THR A O 1
ATOM 1174 N N . VAL A 1 166 ? 6.240 -1.758 -1.932 1.00 94.31 166 VAL A N 1
ATOM 1175 C CA . VAL A 1 166 ? 7.397 -0.865 -2.107 1.00 94.31 166 VAL A CA 1
ATOM 1176 C C . VAL A 1 166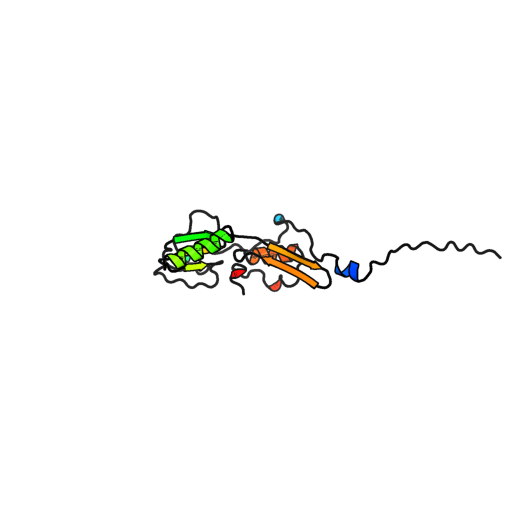 ? 7.707 -0.065 -0.840 1.00 94.31 166 VAL A C 1
ATOM 1178 O O . VAL A 1 166 ? 8.855 -0.011 -0.413 1.00 94.31 166 VAL A O 1
ATOM 1181 N N . GLY A 1 167 ? 6.690 0.489 -0.174 1.00 93.00 167 GLY A N 1
ATOM 1182 C CA . GLY A 1 167 ? 6.886 1.281 1.046 1.00 93.00 167 GLY A CA 1
ATOM 1183 C C . GLY A 1 167 ? 7.391 0.487 2.257 1.00 93.00 167 GLY A C 1
ATOM 1184 O O . GLY A 1 167 ? 7.766 1.088 3.260 1.00 93.00 167 GLY A O 1
ATOM 1185 N N . ALA A 1 168 ? 7.391 -0.847 2.183 1.00 89.12 168 ALA A N 1
ATOM 1186 C CA . ALA A 1 168 ? 7.845 -1.743 3.244 1.00 89.12 168 ALA A CA 1
ATOM 1187 C C . ALA A 1 168 ? 9.218 -2.388 2.965 1.00 89.12 168 ALA A C 1
ATOM 1189 O O . ALA A 1 168 ? 9.682 -3.164 3.800 1.00 89.12 168 ALA A O 1
ATOM 1190 N N . ALA A 1 169 ? 9.860 -2.088 1.829 1.00 78.44 169 ALA A N 1
ATOM 1191 C CA . ALA A 1 169 ? 11.105 -2.717 1.375 1.00 78.44 169 ALA A CA 1
ATOM 1192 C C . ALA A 1 169 ? 12.420 -1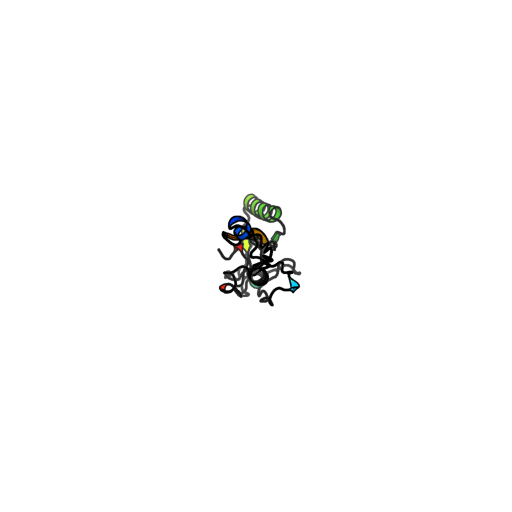.941 1.661 1.00 78.44 169 ALA A C 1
ATOM 1194 O O . ALA A 1 169 ? 13.435 -2.359 1.118 1.00 78.44 169 ALA A O 1
ATOM 1195 N N . PRO A 1 170 ? 12.423 -0.863 2.471 1.00 51.31 170 PRO A N 1
ATOM 1196 C CA . PRO A 1 170 ? 13.321 0.299 2.358 1.00 51.31 170 PRO A CA 1
ATOM 1197 C C . PRO A 1 170 ? 14.798 0.006 2.057 1.00 51.31 170 PRO A C 1
ATOM 1199 O O . PRO A 1 170 ? 15.407 -0.826 2.770 1.00 51.31 170 PRO A O 1
#

Secondary structure (DSSP, 8-state):
----------------HHHHHTS-------GGGSPPPPPPSSPPTT-SSPP-BHHHHSTT----BEEEEEEE-SHHHHHHHHHHHHHTT--EEE-SS-TT----TT-EEEEEEEE----EEEEEEETTTEEEEEE-TTSBHHHHHHHHHHTT-TT-GGGTT--SBGGG--

pLDDT: mean 88.15, std 14.61, range [36.97, 98.38]

Foldseek 3Di:
DDDDDPDDDPPPPPQDPVSQFQDFPWDDDDLVLFDDADDQQADAPPDPDDDQFVLNQANVSDGAGEAAEDEDQDPVSQVVVVVVCVVVVFDEAEGWSNHPDDYDRVHGNGYYYYHNYADKDWPDGTPVPATDIDTDQNHWLQSVLRNCVRTVRPPSVVVHPDGTGPVPPD